Protein AF-A0A3C0R299-F1 (afdb_monomer)

Radius of gyration: 12.62 Å; Cα contacts (8 Å, |Δi|>4): 134; chains: 1; bounding box: 36×25×31 Å

Sequence (82 aa):
MDTEATAAYIRLRDSAVAHTEPLGSQKGFVMLDFDAEGNVVGIEVVGQQEFSIRELIKQVPVEASEAVLNQTRYVAADLQAA

Structure (mmCIF, N/CA/C/O backbone):
data_AF-A0A3C0R299-F1
#
_entry.id   AF-A0A3C0R299-F1
#
loop_
_atom_site.group_PDB
_atom_site.id
_atom_site.type_symbol
_atom_site.label_atom_id
_atom_site.label_alt_id
_atom_site.label_comp_id
_atom_site.label_asym_id
_atom_site.label_entity_id
_atom_site.label_seq_id
_atom_site.pdbx_PDB_ins_code
_atom_site.Cartn_x
_atom_site.Cartn_y
_atom_site.Cartn_z
_atom_site.occupancy
_atom_site.B_iso_or_equiv
_atom_site.auth_seq_id
_atom_site.auth_comp_id
_atom_site.auth_asym_id
_atom_site.auth_atom_id
_atom_site.pdbx_PDB_model_num
ATOM 1 N N . MET A 1 1 ? 23.808 6.313 14.536 1.00 42.66 1 MET A N 1
ATOM 2 C CA . MET A 1 1 ? 22.613 6.331 13.674 1.00 42.66 1 MET A CA 1
ATOM 3 C C . MET A 1 1 ? 21.729 5.232 14.215 1.00 42.66 1 MET A C 1
ATOM 5 O O . MET A 1 1 ? 22.164 4.094 14.168 1.00 42.66 1 MET A O 1
ATOM 9 N N . ASP A 1 2 ? 20.605 5.571 14.846 1.00 37.34 2 ASP A N 1
ATOM 10 C CA . ASP A 1 2 ? 19.617 4.579 15.292 1.00 37.34 2 ASP A CA 1
ATOM 11 C C . ASP A 1 2 ? 19.027 3.909 14.046 1.00 37.34 2 ASP A C 1
ATOM 13 O O . ASP A 1 2 ? 18.364 4.567 13.247 1.00 37.34 2 ASP A O 1
ATOM 17 N N . THR A 1 3 ? 19.355 2.638 13.816 1.00 48.25 3 THR A N 1
ATOM 18 C CA . THR A 1 3 ? 19.055 1.915 12.565 1.00 48.25 3 THR A CA 1
ATOM 19 C C . THR A 1 3 ? 17.884 0.950 12.722 1.00 48.25 3 THR A C 1
ATOM 21 O O . THR A 1 3 ? 17.933 -0.167 12.229 1.00 48.25 3 THR A O 1
ATOM 24 N N . GLU A 1 4 ? 16.808 1.371 13.382 1.00 54.97 4 GLU A N 1
ATOM 25 C CA . GLU A 1 4 ? 15.562 0.592 13.399 1.00 54.97 4 GLU A CA 1
ATOM 26 C C . GLU A 1 4 ? 14.364 1.508 13.137 1.00 54.97 4 GLU A C 1
ATOM 28 O O . GLU A 1 4 ? 13.437 1.632 13.933 1.00 54.97 4 GLU A O 1
ATOM 33 N N . ALA A 1 5 ? 14.377 2.195 11.992 1.00 58.91 5 ALA A N 1
ATOM 34 C CA . ALA A 1 5 ? 13.121 2.679 11.444 1.00 58.91 5 ALA A CA 1
ATOM 35 C C . ALA A 1 5 ? 12.332 1.449 10.976 1.00 58.91 5 ALA A C 1
ATOM 37 O O . ALA A 1 5 ? 12.641 0.872 9.935 1.00 58.91 5 ALA A O 1
ATOM 38 N N . THR A 1 6 ? 11.338 1.029 11.760 1.00 66.75 6 THR A N 1
ATOM 39 C CA . THR A 1 6 ? 10.428 -0.050 11.366 1.00 66.75 6 THR A CA 1
ATOM 40 C C . THR A 1 6 ? 9.753 0.336 10.055 1.00 66.75 6 THR A C 1
ATOM 42 O O . THR A 1 6 ? 9.077 1.368 9.978 1.00 66.75 6 THR A O 1
ATOM 45 N N . ALA A 1 7 ? 9.979 -0.476 9.025 1.00 75.00 7 ALA A N 1
ATOM 46 C CA . ALA A 1 7 ? 9.410 -0.304 7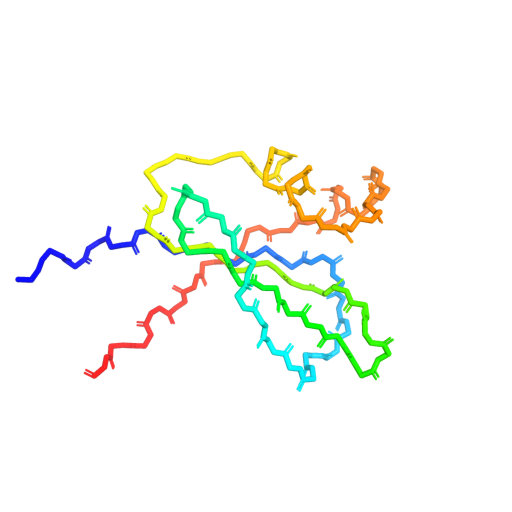.701 1.00 75.00 7 ALA A CA 1
ATOM 47 C C . ALA A 1 7 ? 8.457 -1.461 7.397 1.00 75.00 7 ALA A C 1
ATOM 49 O O . ALA A 1 7 ? 8.747 -2.622 7.687 1.00 75.00 7 ALA A O 1
ATOM 50 N N . ALA A 1 8 ? 7.312 -1.137 6.814 1.00 78.06 8 ALA A N 1
ATOM 51 C CA . ALA A 1 8 ? 6.287 -2.092 6.445 1.00 78.06 8 ALA A CA 1
ATOM 52 C C . ALA A 1 8 ? 5.804 -1.805 5.033 1.00 78.06 8 ALA A C 1
ATOM 54 O O . ALA A 1 8 ? 5.471 -0.663 4.715 1.00 78.06 8 ALA A O 1
ATOM 55 N N . TYR A 1 9 ? 5.708 -2.854 4.222 1.00 83.56 9 TYR A N 1
ATOM 56 C CA . TYR A 1 9 ? 5.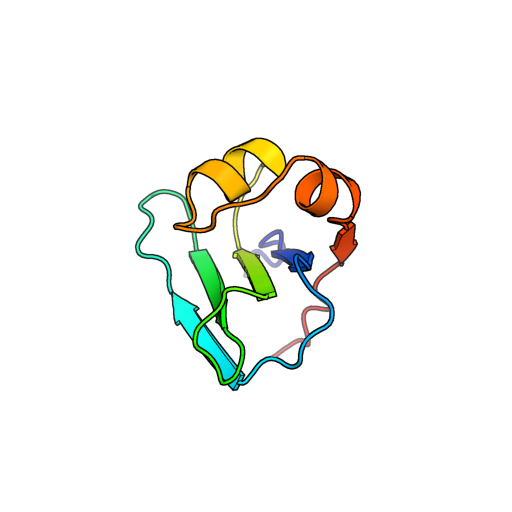023 -2.782 2.946 1.00 83.56 9 TYR A CA 1
ATOM 57 C C . TYR A 1 9 ? 3.722 -3.573 2.995 1.00 83.56 9 TYR A C 1
ATOM 59 O O . TYR A 1 9 ? 3.681 -4.731 3.417 1.00 83.56 9 TYR A O 1
ATOM 67 N N . ILE A 1 10 ? 2.641 -2.933 2.567 1.00 85.06 10 ILE A N 1
ATOM 68 C CA . ILE A 1 10 ? 1.300 -3.501 2.532 1.00 85.06 10 ILE A CA 1
ATOM 69 C C . ILE A 1 10 ? 0.867 -3.553 1.073 1.00 85.06 10 ILE A C 1
ATOM 71 O O . ILE A 1 10 ? 0.585 -2.528 0.456 1.00 85.06 10 ILE A O 1
ATOM 75 N N . ARG A 1 11 ? 0.789 -4.765 0.523 1.00 87.12 11 ARG A N 1
ATOM 76 C CA . ARG A 1 11 ? 0.339 -4.990 -0.855 1.00 87.12 11 ARG A CA 1
ATOM 77 C C . ARG A 1 11 ? -1.184 -5.096 -0.897 1.00 87.12 11 ARG A C 1
ATOM 79 O O . ARG A 1 11 ? -1.735 -5.996 -0.267 1.00 87.12 11 ARG A O 1
ATOM 86 N N . LEU A 1 12 ? -1.845 -4.212 -1.646 1.00 85.25 12 LEU A N 1
ATOM 87 C CA . LEU A 1 12 ? -3.306 -4.206 -1.809 1.00 85.25 12 LEU A CA 1
ATOM 88 C C . LEU A 1 12 ? -3.763 -4.979 -3.052 1.00 85.25 12 LEU A C 1
ATOM 90 O O . LEU A 1 12 ? -4.842 -5.566 -3.053 1.00 85.25 12 LEU A O 1
ATOM 94 N N . ARG A 1 13 ? -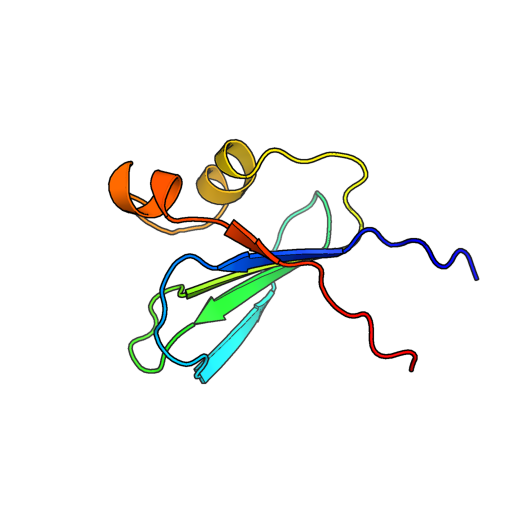2.976 -4.933 -4.132 1.00 83.62 13 ARG A N 1
ATOM 95 C CA . ARG A 1 13 ? -3.305 -5.517 -5.444 1.00 83.62 13 ARG A CA 1
ATOM 96 C C . ARG A 1 13 ? -2.046 -6.077 -6.091 1.00 83.62 13 ARG A C 1
ATOM 98 O O . ARG A 1 13 ? -0.965 -5.574 -5.828 1.00 83.62 13 ARG A O 1
ATOM 105 N N . ASP A 1 14 ? -2.170 -7.065 -6.974 1.00 84.88 14 ASP A N 1
ATOM 106 C CA . ASP A 1 14 ? -1.010 -7.667 -7.654 1.00 84.88 14 ASP A CA 1
ATOM 107 C C . ASP A 1 14 ? -0.537 -6.908 -8.915 1.00 84.88 14 ASP A C 1
ATOM 109 O O . ASP A 1 14 ? 0.468 -7.294 -9.511 1.00 84.88 14 ASP A O 1
ATOM 113 N N . SER A 1 15 ? -1.175 -5.796 -9.295 1.00 87.94 15 SER A N 1
ATOM 114 C CA . SER A 1 15 ? -0.784 -4.968 -10.449 1.00 87.94 15 SER A CA 1
ATOM 115 C C . SER A 1 15 ? 0.562 -4.250 -10.267 1.00 87.94 15 SER A C 1
ATOM 117 O O . SER A 1 15 ? 0.963 -3.894 -9.160 1.00 87.94 15 SER A O 1
ATOM 119 N N . ALA A 1 16 ? 1.298 -4.046 -11.363 1.00 91.00 16 ALA A N 1
ATOM 120 C CA . ALA A 1 16 ? 2.623 -3.425 -11.329 1.00 91.00 16 ALA A CA 1
ATOM 121 C C . ALA A 1 16 ? 2.580 -1.975 -10.810 1.00 91.00 16 ALA A C 1
ATOM 123 O O . ALA A 1 16 ? 1.663 -1.223 -11.137 1.00 91.00 16 ALA A O 1
ATOM 124 N N . VAL A 1 17 ? 3.602 -1.592 -10.038 1.00 92.94 17 VAL A N 1
ATOM 125 C CA . VAL A 1 17 ? 3.801 -0.206 -9.590 1.00 92.94 17 VAL A CA 1
ATOM 126 C C . VAL A 1 17 ? 4.311 0.625 -10.767 1.00 92.94 17 VAL A C 1
ATOM 128 O O . VAL A 1 17 ? 5.299 0.261 -11.404 1.00 92.94 17 VAL A O 1
ATOM 131 N N . ALA A 1 18 ? 3.628 1.728 -11.060 1.00 95.69 18 ALA A N 1
ATOM 132 C CA . ALA A 1 18 ? 4.009 2.704 -12.074 1.00 95.69 18 ALA A CA 1
ATOM 133 C C . ALA A 1 18 ? 4.713 3.926 -11.467 1.00 95.69 18 ALA A C 1
ATOM 135 O O . ALA A 1 18 ? 5.669 4.425 -12.055 1.00 95.69 18 ALA A O 1
ATOM 136 N N . HIS A 1 19 ? 4.251 4.409 -10.311 1.00 93.75 19 HIS A N 1
ATOM 137 C CA . HIS A 1 19 ? 4.881 5.501 -9.563 1.00 93.75 19 HIS A CA 1
ATOM 138 C C . HIS A 1 19 ? 4.475 5.465 -8.083 1.00 93.75 19 HIS A C 1
ATOM 140 O O . HIS A 1 19 ? 3.517 4.783 -7.719 1.00 93.75 19 HIS A O 1
ATOM 146 N N . THR A 1 20 ? 5.200 6.218 -7.254 1.00 92.12 20 THR A N 1
ATOM 147 C CA . THR A 1 20 ? 5.024 6.270 -5.797 1.00 92.12 20 THR A CA 1
ATOM 148 C C . THR A 1 20 ? 4.971 7.725 -5.332 1.00 92.12 20 THR A C 1
ATOM 150 O O . THR A 1 20 ? 5.804 8.533 -5.748 1.00 92.12 20 THR A O 1
ATOM 153 N N . GLU A 1 21 ? 4.023 8.069 -4.456 1.00 90.62 21 GLU A N 1
ATOM 154 C CA . GLU A 1 21 ? 3.855 9.434 -3.937 1.00 90.62 21 GLU A CA 1
ATOM 155 C C . GLU A 1 21 ? 3.748 9.467 -2.404 1.00 90.62 21 GLU A C 1
ATOM 157 O O . GLU A 1 21 ? 3.128 8.581 -1.809 1.00 90.62 21 GLU A O 1
ATOM 162 N N . PRO A 1 22 ? 4.315 10.486 -1.730 1.00 87.06 22 PRO A N 1
ATOM 163 C CA . PRO A 1 22 ? 4.149 10.649 -0.294 1.00 87.06 22 PRO A CA 1
ATOM 164 C C . PRO A 1 22 ? 2.713 11.053 0.042 1.00 87.06 22 PRO A C 1
ATOM 166 O O . PRO A 1 22 ? 2.209 12.080 -0.416 1.00 87.06 22 PRO A O 1
ATOM 169 N N . LEU A 1 23 ? 2.073 10.294 0.929 1.00 82.25 23 LEU A N 1
ATOM 170 C CA . LEU A 1 23 ? 0.836 10.721 1.558 1.00 82.25 23 LEU A CA 1
ATOM 171 C C . LEU A 1 23 ? 1.196 11.665 2.701 1.00 82.25 23 LEU A C 1
ATOM 173 O O . LEU A 1 23 ? 1.762 11.243 3.710 1.00 82.25 23 LEU A O 1
ATOM 177 N N . GLY A 1 24 ? 0.878 12.949 2.535 1.00 65.00 24 GLY A N 1
ATOM 178 C CA . GLY A 1 24 ? 1.126 13.992 3.530 1.00 65.00 24 GLY A CA 1
ATOM 179 C C . GLY A 1 24 ? 0.424 13.700 4.857 1.00 65.00 24 GLY A C 1
ATOM 180 O O . GLY A 1 24 ? -0.682 14.171 5.103 1.00 65.00 24 GLY A O 1
ATOM 181 N N . SER A 1 25 ? 1.068 12.918 5.720 1.00 60.09 25 SER A N 1
ATOM 182 C CA . SER A 1 25 ? 0.580 12.541 7.043 1.00 60.09 25 SER A CA 1
ATOM 183 C C . SER A 1 25 ? 1.456 13.193 8.113 1.00 60.09 25 SER A C 1
ATOM 185 O O . SER A 1 25 ? 2.677 13.250 7.991 1.00 60.09 25 SER A O 1
ATOM 187 N N . GLN A 1 26 ? 0.842 13.670 9.200 1.00 57.44 26 GLN A N 1
ATOM 188 C CA . GLN A 1 26 ? 1.579 14.193 10.359 1.00 57.44 26 GLN A CA 1
ATOM 189 C C . GLN A 1 26 ? 2.194 13.081 11.233 1.00 57.44 26 GLN A C 1
ATOM 191 O O . GLN A 1 26 ? 2.909 13.384 12.186 1.00 57.44 26 GLN A O 1
ATOM 196 N N . LYS A 1 27 ? 1.902 11.800 10.960 1.00 54.50 27 LYS A N 1
ATOM 197 C CA . LYS A 1 27 ? 2.222 10.659 11.835 1.00 54.50 27 LYS A CA 1
ATOM 198 C C . LYS A 1 27 ? 3.139 9.633 11.162 1.00 54.50 27 LYS A C 1
ATOM 200 O O . LYS A 1 27 ? 2.883 8.440 11.227 1.00 54.50 27 LYS A O 1
ATOM 205 N N . GLY A 1 28 ? 4.222 10.098 10.548 1.00 62.31 28 GLY A N 1
ATOM 206 C CA . GLY A 1 28 ? 5.233 9.241 9.919 1.00 62.31 28 GLY A CA 1
ATOM 207 C C . GLY A 1 28 ? 5.187 9.271 8.394 1.00 62.31 28 GLY A C 1
ATOM 208 O O . GLY A 1 28 ? 4.306 9.895 7.794 1.00 62.31 28 GLY A O 1
ATOM 209 N N . PHE A 1 29 ? 6.171 8.615 7.779 1.00 74.06 29 PHE A N 1
ATOM 210 C CA . PHE A 1 29 ? 6.319 8.569 6.329 1.00 74.06 29 PHE A CA 1
ATOM 211 C C . PHE A 1 29 ? 5.438 7.456 5.776 1.00 74.06 29 PHE A C 1
ATOM 213 O O . PHE A 1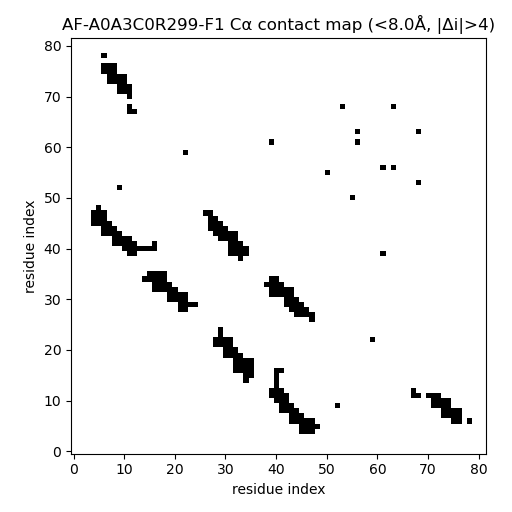 29 ? 5.725 6.275 5.968 1.00 74.06 29 PHE A O 1
ATOM 220 N N . VAL A 1 30 ? 4.345 7.852 5.128 1.00 82.00 30 VAL A N 1
ATOM 221 C CA . VAL A 1 30 ? 3.484 6.949 4.367 1.00 82.00 30 VAL A CA 1
ATOM 222 C C . VAL A 1 30 ? 3.668 7.280 2.895 1.00 82.00 30 VAL A C 1
ATOM 224 O O . VAL A 1 30 ? 3.504 8.436 2.507 1.00 82.00 30 VAL A O 1
ATOM 227 N N . MET A 1 31 ? 3.997 6.281 2.086 1.00 87.81 31 MET A N 1
ATOM 228 C CA . MET A 1 31 ? 4.036 6.390 0.630 1.00 87.81 31 MET A CA 1
ATOM 229 C C . MET A 1 31 ? 2.940 5.512 0.033 1.00 87.81 31 MET A C 1
ATOM 231 O O . MET A 1 31 ? 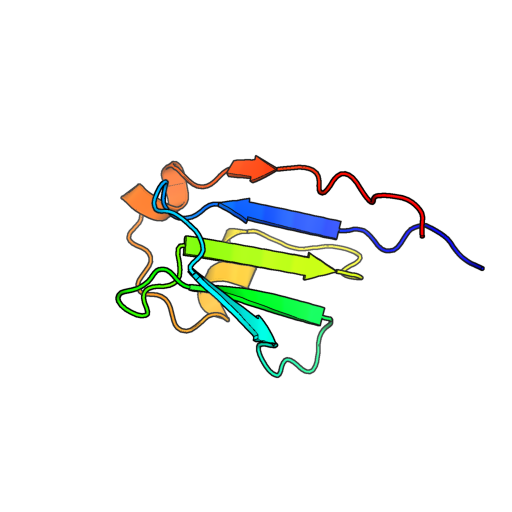2.619 4.450 0.572 1.00 87.81 31 MET A O 1
ATOM 235 N N . LEU A 1 32 ? 2.357 5.962 -1.070 1.00 89.81 32 LEU A N 1
ATOM 236 C CA . LEU A 1 32 ? 1.372 5.213 -1.837 1.00 89.81 32 LEU A CA 1
ATOM 237 C C . LEU A 1 32 ? 1.970 4.827 -3.176 1.00 89.81 32 LEU A C 1
ATOM 239 O O . LEU A 1 32 ? 2.454 5.692 -3.901 1.00 89.81 32 LEU A O 1
ATOM 243 N N . ASP A 1 33 ? 1.875 3.546 -3.506 1.00 91.31 33 ASP A N 1
ATOM 244 C CA . ASP A 1 33 ? 2.207 3.036 -4.828 1.00 91.31 33 ASP A CA 1
ATOM 245 C C . ASP A 1 33 ? 0.967 3.027 -5.701 1.00 91.31 33 ASP A C 1
ATOM 247 O O . ASP A 1 33 ? -0.067 2.477 -5.310 1.00 91.31 33 ASP A O 1
ATOM 251 N N . PHE A 1 34 ? 1.103 3.540 -6.915 1.00 91.44 34 PHE A N 1
ATOM 252 C CA . PHE A 1 34 ? 0.043 3.597 -7.906 1.00 91.44 34 PHE A CA 1
ATOM 253 C C . PHE A 1 34 ? 0.378 2.735 -9.118 1.00 91.44 34 PHE A C 1
ATOM 255 O O . PHE A 1 34 ? 1.533 2.674 -9.545 1.00 91.44 34 PHE A O 1
ATOM 262 N N . ASP A 1 3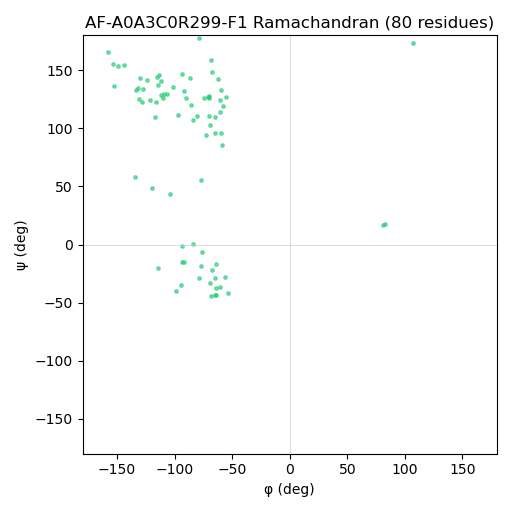5 ? -0.629 2.093 -9.706 1.00 93.44 35 ASP A N 1
ATOM 263 C CA . ASP A 1 35 ? -0.509 1.509 -11.043 1.00 93.44 35 ASP A CA 1
ATOM 264 C C . ASP A 1 35 ? -0.636 2.567 -12.151 1.00 93.44 35 ASP A C 1
ATOM 266 O O . ASP A 1 35 ? -0.836 3.759 -11.907 1.00 93.44 35 ASP A O 1
ATOM 270 N N . ALA A 1 36 ? -0.486 2.127 -13.402 1.00 93.75 36 ALA A N 1
ATOM 271 C CA . ALA A 1 36 ? -0.546 2.995 -14.578 1.00 93.75 36 ALA A CA 1
ATOM 272 C C . ALA A 1 36 ? -1.923 3.652 -14.789 1.00 93.75 36 ALA A C 1
ATOM 274 O O . ALA A 1 36 ? -2.025 4.620 -15.540 1.00 93.75 36 ALA A O 1
ATOM 275 N N . GLU A 1 37 ? -2.970 3.137 -14.141 1.00 93.38 37 GLU A N 1
ATOM 276 C CA . GLU A 1 37 ? -4.328 3.683 -14.184 1.00 93.38 37 GLU A CA 1
ATOM 277 C C . GLU A 1 37 ? -4.594 4.660 -13.025 1.00 93.38 37 GLU A C 1
ATOM 279 O O . GLU A 1 37 ? -5.674 5.243 -12.943 1.00 93.38 37 GLU A O 1
ATOM 284 N N . GLY A 1 38 ? -3.612 4.872 -12.141 1.00 89.00 38 GLY A N 1
ATOM 285 C CA . GLY A 1 38 ? -3.733 5.752 -10.981 1.00 89.00 38 GLY A CA 1
ATOM 286 C C . GLY A 1 38 ? -4.443 5.103 -9.795 1.00 89.00 38 GLY A C 1
ATOM 287 O O . GLY A 1 38 ? -4.872 5.807 -8.882 1.00 89.00 38 GLY A O 1
ATOM 288 N N . ASN A 1 39 ? -4.576 3.775 -9.769 1.00 90.19 39 ASN A N 1
ATOM 289 C CA . ASN A 1 39 ? -5.103 3.092 -8.598 1.00 90.19 39 ASN A CA 1
ATOM 290 C C . ASN A 1 39 ? -3.996 2.776 -7.598 1.00 90.19 39 ASN A C 1
ATOM 292 O O . ASN A 1 39 ? -2.921 2.328 -7.987 1.00 90.19 39 ASN A O 1
ATOM 296 N N . VAL A 1 40 ? -4.295 2.876 -6.302 1.00 89.12 40 VAL A N 1
ATOM 297 C CA . VAL A 1 40 ? -3.349 2.453 -5.263 1.00 89.12 40 VAL A CA 1
ATOM 298 C C . VAL A 1 40 ? -3.224 0.928 -5.230 1.00 89.12 40 VAL A C 1
ATOM 300 O O . VAL A 1 40 ? -4.214 0.203 -5.085 1.00 89.12 40 VAL A O 1
ATOM 303 N N . VAL A 1 41 ? -1.988 0.447 -5.318 1.00 90.88 41 VAL A N 1
ATOM 304 C CA . VAL A 1 41 ? -1.625 -0.978 -5.306 1.00 90.88 41 VAL A CA 1
ATOM 305 C C . VAL A 1 41 ? -0.815 -1.380 -4.080 1.00 90.88 41 VAL A C 1
ATOM 307 O O . VAL A 1 41 ? -0.784 -2.562 -3.727 1.00 90.88 41 VAL A O 1
ATOM 310 N N . GLY A 1 42 ? -0.193 -0.414 -3.408 1.00 89.19 42 GLY A N 1
ATOM 311 C CA . GLY A 1 42 ? 0.665 -0.642 -2.255 1.00 89.19 42 GLY A CA 1
ATOM 312 C C . GLY A 1 42 ? 0.715 0.561 -1.323 1.00 89.19 42 GLY A C 1
ATOM 313 O O . GLY A 1 42 ? 0.451 1.692 -1.728 1.00 89.19 42 GLY A O 1
ATOM 314 N N . ILE A 1 43 ? 1.025 0.292 -0.059 1.00 87.56 43 ILE A N 1
ATOM 315 C CA . ILE A 1 43 ? 1.268 1.305 0.967 1.00 87.56 43 ILE A CA 1
ATOM 316 C C . ILE A 1 43 ? 2.610 0.973 1.613 1.00 87.56 43 ILE A C 1
ATOM 318 O O . ILE A 1 43 ? 2.782 -0.123 2.152 1.00 87.56 43 ILE A O 1
ATOM 322 N N . GLU A 1 44 ? 3.538 1.919 1.587 1.00 85.75 44 GLU A N 1
ATOM 323 C CA . GLU A 1 44 ? 4.788 1.849 2.338 1.00 85.75 44 GLU A CA 1
ATOM 324 C C . GLU A 1 44 ? 4.671 2.712 3.584 1.00 85.75 44 GLU A C 1
ATOM 326 O O . GLU A 1 44 ? 4.181 3.841 3.540 1.00 85.75 44 GLU A O 1
ATOM 331 N N . VAL A 1 45 ? 5.127 2.182 4.711 1.00 81.44 45 VAL A N 1
ATOM 332 C CA . VAL A 1 45 ? 5.096 2.879 5.991 1.00 81.44 45 VAL A CA 1
ATOM 333 C C . VAL A 1 45 ? 6.465 2.777 6.633 1.00 81.44 45 VAL A C 1
ATOM 335 O O . VAL A 1 45 ? 6.962 1.673 6.830 1.00 81.44 45 VAL A O 1
ATOM 338 N N . VAL A 1 46 ? 7.064 3.916 6.981 1.00 76.81 46 VAL A N 1
ATOM 339 C CA . VAL A 1 46 ? 8.395 3.986 7.598 1.00 76.81 46 VAL A CA 1
ATOM 340 C C . VAL A 1 46 ? 8.353 4.809 8.884 1.00 76.81 46 VAL A C 1
ATOM 342 O O . VAL A 1 46 ? 7.805 5.914 8.927 1.00 76.81 46 VAL A O 1
ATOM 345 N N . GLY A 1 47 ? 8.975 4.275 9.939 1.00 67.75 47 GLY A N 1
ATOM 346 C CA . GLY A 1 47 ? 9.205 4.981 11.203 1.00 67.75 47 GLY A CA 1
ATOM 347 C C . GLY A 1 47 ? 8.019 4.975 12.172 1.00 67.75 47 GLY A C 1
ATOM 348 O O . GLY A 1 47 ? 7.980 5.796 13.087 1.00 67.75 47 GLY A O 1
ATOM 349 N N . GLN A 1 48 ? 7.052 4.071 11.994 1.00 65.81 48 GLN A N 1
ATOM 350 C CA . GLN A 1 48 ? 5.943 3.882 12.937 1.00 65.81 48 GLN A CA 1
ATOM 351 C C . GLN A 1 48 ? 6.321 2.831 13.988 1.00 65.81 48 GLN A C 1
ATOM 353 O O . GLN A 1 48 ? 6.700 1.717 13.633 1.00 65.81 48 GLN A O 1
ATOM 358 N N . GLN A 1 49 ? 6.209 3.173 15.278 1.00 58.12 49 GLN A N 1
ATOM 359 C CA . GLN A 1 49 ? 6.487 2.231 16.378 1.00 58.12 49 GLN A CA 1
ATOM 360 C C . GLN A 1 49 ? 5.433 1.121 16.474 1.00 58.12 49 GLN A C 1
ATOM 362 O O . GLN A 1 49 ? 5.756 -0.008 16.828 1.00 58.12 49 GLN A O 1
ATOM 367 N N . GLU A 1 50 ? 4.181 1.434 16.144 1.00 64.25 50 GLU A N 1
ATOM 368 C CA . GLU A 1 50 ? 3.061 0.500 16.172 1.00 64.25 50 GLU A CA 1
ATOM 369 C C . GLU A 1 50 ? 2.019 0.940 15.139 1.00 64.25 50 GLU A C 1
ATOM 371 O O . GLU A 1 50 ? 1.709 2.128 15.029 1.00 64.25 50 GLU A O 1
ATOM 376 N N . PHE A 1 51 ? 1.471 -0.003 14.371 1.00 70.88 51 PHE A N 1
ATOM 377 C CA . PHE A 1 51 ? 0.386 0.280 13.437 1.00 70.88 51 PHE A CA 1
ATOM 378 C C . PHE A 1 51 ? -0.544 -0.924 13.269 1.00 70.88 51 PHE A C 1
ATOM 380 O O . PHE A 1 51 ? -0.146 -2.080 13.390 1.00 70.88 51 PHE A O 1
ATOM 387 N N . SER A 1 52 ? -1.797 -0.637 12.919 1.00 73.44 52 SER A N 1
ATOM 388 C CA . SER A 1 52 ? -2.756 -1.627 12.431 1.00 73.44 52 SER A CA 1
ATOM 389 C C . SER A 1 52 ? -2.946 -1.422 10.935 1.00 73.44 52 SER A C 1
ATOM 391 O O . SER A 1 52 ? -3.246 -0.310 10.503 1.00 73.44 52 SER A O 1
ATOM 393 N N . ILE A 1 53 ? -2.835 -2.493 10.144 1.00 73.88 53 ILE A N 1
ATOM 394 C CA . ILE A 1 53 ? -3.104 -2.460 8.694 1.00 73.88 53 ILE A CA 1
ATOM 395 C C . ILE A 1 53 ? -4.500 -1.877 8.425 1.00 73.88 53 ILE A C 1
ATOM 397 O O . ILE A 1 53 ? -4.663 -1.031 7.550 1.00 73.88 53 ILE A O 1
ATOM 401 N N . ARG A 1 54 ? -5.499 -2.257 9.235 1.00 74.38 54 ARG A N 1
ATOM 402 C CA . ARG A 1 54 ? -6.869 -1.736 9.114 1.00 74.38 54 ARG A CA 1
ATOM 403 C C . ARG A 1 54 ? -6.947 -0.232 9.385 1.00 74.38 54 ARG A C 1
ATOM 405 O O . ARG A 1 54 ? -7.703 0.458 8.712 1.00 74.38 54 ARG A O 1
ATOM 412 N N . GLU A 1 55 ? -6.176 0.285 10.340 1.00 74.50 55 GLU A N 1
ATOM 413 C CA . GLU A 1 55 ? -6.166 1.722 10.653 1.00 74.50 55 GLU A CA 1
ATOM 414 C C . GLU A 1 55 ? -5.341 2.544 9.656 1.00 74.50 55 GLU A C 1
ATOM 416 O O . GLU A 1 55 ? -5.667 3.704 9.412 1.00 74.50 55 GLU A O 1
ATOM 421 N N . LEU A 1 56 ? -4.309 1.958 9.044 1.00 73.31 56 LEU A N 1
ATOM 422 C CA . LEU A 1 56 ? -3.562 2.593 7.956 1.00 73.31 56 LEU A CA 1
ATOM 423 C C . LEU A 1 56 ? -4.416 2.718 6.698 1.00 73.31 56 LEU A C 1
ATOM 425 O O . LEU A 1 56 ? -4.457 3.780 6.086 1.00 73.31 56 LEU A O 1
ATOM 429 N N . ILE A 1 57 ? -5.152 1.663 6.344 1.00 73.38 57 ILE A N 1
ATOM 430 C CA . ILE A 1 57 ? -5.974 1.666 5.131 1.00 73.38 57 ILE A CA 1
ATOM 431 C C . ILE A 1 57 ? -7.107 2.704 5.211 1.00 73.38 57 ILE A C 1
ATOM 433 O O . ILE A 1 57 ? -7.479 3.288 4.202 1.00 73.38 57 ILE A O 1
ATOM 437 N N . LYS A 1 58 ? -7.605 3.026 6.412 1.00 71.31 58 LYS A N 1
ATOM 438 C CA . LYS A 1 58 ? -8.571 4.125 6.609 1.00 71.31 58 LYS A CA 1
ATOM 439 C C . LYS A 1 58 ? -7.995 5.521 6.344 1.00 71.31 58 LYS A C 1
ATOM 441 O O . LYS A 1 58 ? -8.764 6.459 6.162 1.00 71.31 58 LYS A O 1
ATOM 446 N N . GLN A 1 59 ? -6.675 5.682 6.407 1.00 68.69 59 GLN A N 1
ATOM 447 C CA . GLN A 1 59 ? -6.002 6.976 6.246 1.00 68.69 59 GLN A CA 1
ATOM 448 C C . GLN A 1 59 ? -5.595 7.250 4.798 1.00 68.69 59 GLN A C 1
ATOM 450 O O . GLN A 1 59 ? -5.293 8.393 4.460 1.00 68.69 59 GLN A O 1
ATOM 455 N N . VAL A 1 60 ? -5.591 6.223 3.948 1.00 68.00 60 VAL A N 1
ATOM 456 C CA . VAL A 1 60 ? -5.279 6.351 2.525 1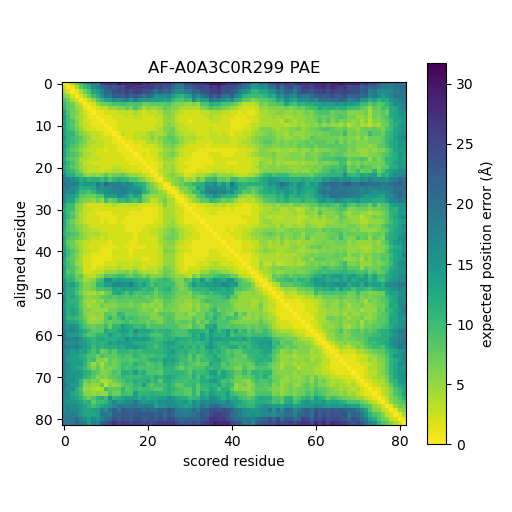.00 68.00 60 VAL A CA 1
ATOM 457 C C . VAL A 1 60 ? -6.578 6.529 1.725 1.00 68.00 60 VAL A C 1
ATOM 459 O O . VAL A 1 60 ? -7.607 5.965 2.099 1.00 68.00 60 VAL A O 1
ATOM 462 N N . PRO A 1 61 ? -6.573 7.292 0.619 1.00 66.31 61 PRO A N 1
ATOM 463 C CA . PRO A 1 61 ? -7.755 7.527 -0.211 1.00 66.31 61 PRO A CA 1
ATOM 464 C C . PRO A 1 61 ? -8.061 6.313 -1.107 1.00 66.31 61 PRO A C 1
ATOM 466 O O . PRO A 1 61 ? -8.113 6.420 -2.329 1.00 66.31 61 PRO A O 1
ATOM 469 N N . VAL A 1 62 ? -8.224 5.134 -0.505 1.00 67.81 62 VAL A N 1
ATOM 470 C CA . VAL A 1 62 ? -8.484 3.876 -1.209 1.00 67.81 62 VAL A CA 1
ATOM 471 C C . VAL A 1 62 ? -9.795 3.288 -0.721 1.00 67.81 62 VAL A C 1
ATOM 473 O O . VAL A 1 62 ? -9.958 3.000 0.463 1.00 67.81 62 VAL A O 1
ATOM 476 N N . GLU A 1 63 ? -10.717 3.033 -1.647 1.00 68.12 63 GLU A N 1
ATOM 477 C CA . GLU A 1 63 ? -11.856 2.162 -1.371 1.00 68.12 63 GLU A CA 1
ATOM 478 C C . GLU A 1 63 ? -11.363 0.709 -1.299 1.00 68.12 63 GLU A C 1
ATOM 480 O O . GLU A 1 63 ? -11.198 0.022 -2.310 1.00 68.12 63 GLU A O 1
ATOM 485 N N . ALA A 1 64 ? -11.069 0.243 -0.085 1.00 66.25 64 ALA A N 1
ATOM 486 C CA . ALA A 1 64 ? -10.708 -1.144 0.177 1.00 66.25 64 ALA A CA 1
ATOM 487 C C . ALA A 1 64 ? -11.944 -1.918 0.650 1.00 66.25 64 ALA A C 1
ATOM 489 O O . ALA A 1 64 ? -12.456 -1.697 1.748 1.00 66.25 64 ALA A O 1
ATOM 490 N N . SER A 1 65 ? -12.430 -2.846 -0.176 1.00 71.88 65 SER A N 1
ATOM 491 C CA . SER A 1 65 ? -13.460 -3.793 0.255 1.00 71.88 65 SER A CA 1
ATOM 492 C C . SER A 1 65 ? -12.893 -4.767 1.295 1.00 71.88 65 SER A C 1
ATOM 494 O O . SER A 1 65 ? -11.688 -5.013 1.330 1.00 71.88 65 SER A O 1
ATOM 496 N N . GLU A 1 66 ? -13.747 -5.399 2.108 1.00 75.25 66 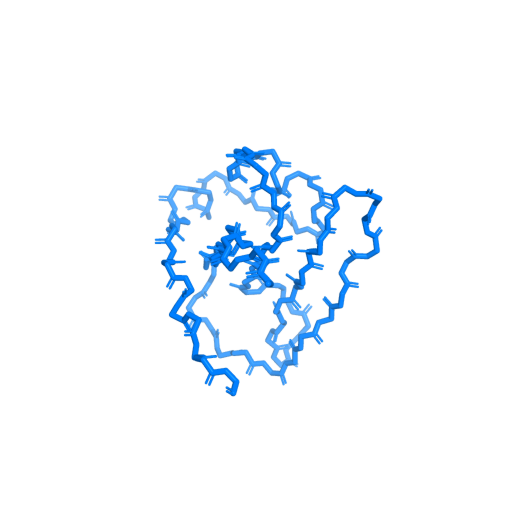GLU A N 1
ATOM 497 C CA . GLU A 1 66 ? -13.295 -6.449 3.042 1.00 75.25 66 GLU A CA 1
ATOM 498 C C . GLU A 1 66 ? -12.559 -7.593 2.320 1.00 75.25 66 GLU A C 1
ATOM 500 O O . GLU A 1 66 ? -11.659 -8.201 2.888 1.00 75.25 66 GLU A O 1
ATOM 505 N N . ALA A 1 67 ? -12.873 -7.860 1.046 1.00 72.75 67 ALA A N 1
ATOM 506 C CA . ALA A 1 67 ? -12.131 -8.830 0.244 1.00 72.75 67 ALA A CA 1
ATOM 507 C C . ALA A 1 67 ? -10.672 -8.395 0.013 1.00 72.75 67 ALA A C 1
ATOM 509 O O . ALA A 1 67 ? -9.769 -9.211 0.177 1.00 72.75 67 ALA A O 1
ATOM 510 N N . VAL A 1 68 ? -10.441 -7.115 -0.299 1.00 70.06 68 VAL A N 1
ATOM 511 C CA . VAL A 1 68 ? -9.091 -6.540 -0.434 1.00 70.06 68 VAL A CA 1
ATOM 512 C C . VAL A 1 68 ? -8.370 -6.560 0.914 1.00 70.06 68 VAL A C 1
ATOM 514 O O . VAL A 1 68 ? -7.229 -7.003 0.989 1.00 70.06 68 VAL A O 1
ATOM 517 N N . LEU A 1 69 ? -9.059 -6.184 1.998 1.00 73.12 69 LEU A N 1
ATOM 518 C CA . LEU A 1 69 ? -8.500 -6.207 3.356 1.00 73.12 69 LEU A CA 1
ATOM 519 C C . LEU A 1 69 ? -8.081 -7.616 3.809 1.00 73.12 69 LEU A C 1
ATOM 521 O O . LEU A 1 69 ? -7.070 -7.782 4.490 1.00 73.12 69 LEU A O 1
ATOM 525 N N . ASN A 1 70 ? -8.835 -8.641 3.418 1.00 73.31 70 ASN A N 1
ATOM 526 C CA . ASN A 1 70 ? -8.514 -10.033 3.738 1.00 73.31 70 ASN A CA 1
ATOM 527 C C . ASN A 1 70 ? -7.383 -10.606 2.872 1.00 73.31 70 ASN A C 1
ATOM 529 O O . ASN A 1 70 ? -6.795 -11.621 3.238 1.00 73.31 70 ASN A O 1
ATOM 533 N N . GLN A 1 71 ? -7.082 -9.978 1.734 1.00 69.94 71 GLN A N 1
ATOM 534 C CA . GLN A 1 71 ? -5.974 -10.359 0.854 1.00 69.94 71 GLN A CA 1
ATOM 535 C C . GLN A 1 71 ? -4.694 -9.573 1.145 1.00 69.94 71 GLN A C 1
ATOM 537 O O . GLN A 1 71 ? -3.614 -9.981 0.711 1.00 69.94 71 GLN A O 1
ATOM 542 N N . THR A 1 72 ? -4.789 -8.475 1.900 1.00 71.12 72 THR A N 1
ATOM 543 C CA . THR A 1 72 ? -3.616 -7.707 2.303 1.00 71.12 72 THR A CA 1
ATOM 544 C C . THR A 1 72 ? -2.640 -8.548 3.104 1.00 71.12 72 THR A C 1
ATOM 546 O O . THR A 1 72 ? -3.001 -9.216 4.073 1.00 71.12 72 THR A O 1
ATOM 549 N N . ARG A 1 73 ? -1.366 -8.442 2.735 1.00 68.44 73 ARG A N 1
ATOM 550 C CA . ARG A 1 73 ? -0.262 -9.084 3.443 1.00 68.44 73 ARG A CA 1
ATOM 551 C C . ARG A 1 73 ? 0.775 -8.055 3.852 1.00 68.44 73 ARG A C 1
ATOM 553 O O . ARG A 1 73 ? 1.079 -7.138 3.089 1.00 68.44 73 ARG A O 1
ATOM 560 N N . TYR A 1 74 ? 1.327 -8.254 5.043 1.00 68.81 74 TYR A N 1
ATOM 561 C CA . TYR A 1 74 ? 2.574 -7.619 5.435 1.00 68.81 74 TYR A CA 1
ATOM 562 C C . TYR A 1 74 ? 3.711 -8.240 4.626 1.00 68.81 74 TYR A C 1
ATOM 564 O O . TYR A 1 74 ? 3.868 -9.462 4.592 1.00 68.81 74 TYR A O 1
ATOM 572 N N . VAL A 1 75 ? 4.495 -7.389 3.984 1.00 64.62 75 VAL A N 1
ATOM 573 C CA . VAL A 1 75 ? 5.760 -7.746 3.363 1.00 64.62 75 VAL A CA 1
ATOM 574 C C . VAL A 1 75 ? 6.827 -6.965 4.116 1.00 64.62 75 VAL A C 1
ATOM 576 O O . VAL A 1 75 ? 6.743 -5.740 4.226 1.00 64.62 75 VAL A O 1
ATOM 579 N N . ALA A 1 76 ? 7.800 -7.678 4.682 1.00 60.81 76 ALA A N 1
ATOM 580 C CA . ALA A 1 76 ? 8.958 -7.026 5.271 1.00 60.81 76 ALA A CA 1
ATOM 581 C C . ALA A 1 76 ? 9.662 -6.241 4.163 1.00 60.81 76 ALA A C 1
ATOM 583 O O . ALA A 1 76 ? 9.981 -6.801 3.113 1.00 60.81 76 ALA A O 1
ATOM 584 N N . ALA A 1 77 ? 9.855 -4.944 4.381 1.00 60.12 77 ALA A N 1
ATOM 585 C CA . ALA A 1 77 ? 10.708 -4.171 3.503 1.00 60.12 77 ALA A CA 1
ATOM 586 C C . ALA A 1 77 ? 12.144 -4.635 3.768 1.00 60.12 77 ALA A C 1
ATOM 588 O O . ALA A 1 77 ? 12.677 -4.395 4.853 1.00 60.12 77 ALA A O 1
ATOM 589 N N . ASP A 1 78 ? 12.757 -5.325 2.806 1.00 56.56 78 ASP A N 1
ATOM 590 C CA . ASP A 1 78 ? 14.203 -5.517 2.820 1.00 56.56 78 ASP A CA 1
ATOM 591 C C . ASP A 1 78 ? 14.821 -4.129 2.650 1.00 56.56 78 ASP A C 1
ATOM 593 O O . ASP A 1 78 ? 14.912 -3.593 1.545 1.00 56.56 78 ASP A O 1
ATOM 597 N N . LEU A 1 79 ? 15.184 -3.509 3.774 1.00 50.50 79 LEU A N 1
ATOM 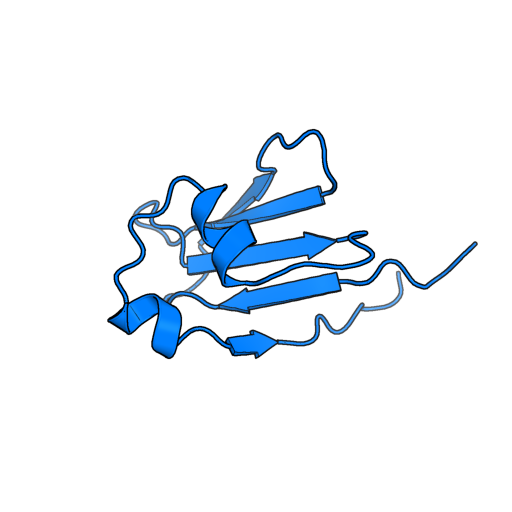598 C CA . LEU A 1 79 ? 15.995 -2.303 3.797 1.00 50.50 79 LEU A CA 1
ATOM 599 C C . LEU A 1 79 ? 17.320 -2.650 3.113 1.00 50.50 79 LEU A C 1
ATOM 601 O O . LEU A 1 79 ? 18.227 -3.201 3.738 1.00 50.50 79 LEU A O 1
ATOM 605 N N . GLN A 1 80 ? 17.439 -2.352 1.818 1.00 41.56 80 GLN A N 1
ATOM 606 C CA . GLN A 1 80 ? 18.750 -2.294 1.191 1.00 41.56 80 GLN A CA 1
ATOM 607 C C . GLN A 1 80 ? 19.537 -1.208 1.920 1.00 41.56 80 GLN A C 1
ATOM 609 O O . GLN A 1 80 ? 19.162 -0.035 1.905 1.00 41.56 80 GLN A O 1
ATOM 614 N N . ALA A 1 81 ? 20.590 -1.630 2.621 1.00 37.44 81 ALA A N 1
ATOM 615 C CA . ALA A 1 81 ? 21.527 -0.720 3.253 1.00 37.44 81 ALA A CA 1
ATOM 616 C C . ALA A 1 81 ? 22.078 0.240 2.187 1.00 37.44 81 ALA A C 1
ATOM 618 O O . ALA A 1 81 ? 22.524 -0.207 1.128 1.00 37.44 81 ALA A O 1
ATOM 619 N N . ALA A 1 82 ? 21.973 1.538 2.478 1.00 39.06 82 ALA A N 1
ATOM 620 C CA . ALA A 1 82 ? 22.475 2.629 1.647 1.00 39.06 82 ALA A CA 1
ATOM 621 C C . ALA A 1 82 ? 24.003 2.600 1.496 1.00 39.06 82 ALA A C 1
ATOM 623 O O . ALA A 1 82 ? 24.687 2.171 2.457 1.00 39.06 82 ALA A O 1
#

Mean predicted aligned error: 8.61 Å

Nearest PDB structures (foldseek):
  4k5r-assembly1_A-2  TM=3.953E-01  e=2.020E-01  Streptomyces argillaceus
  2v3b-assembly1_A  TM=5.063E-01  e=6.637E-01  Pseudomonas aeruginosa PAO1
  3na2-assembly3_B  TM=7.015E-01  e=3.725E+00  Leptospirillum rubarum
  7b28-assembly3_B  TM=3.527E-01  e=1.438E+00  Rhipicephalus pulchellus
  7b28-assembly4_C  TM=4.027E-01  e=2.315E+00  Rhipicephalus pulchellus

Secondary structure (DSSP, 8-state):
------EEEEE--SSPP-EEEEE--SSSEEEEEE-TTS-EEEEEEES-SS--HHHHHTTSS----HHHHHH-EEEE------

Foldseek 3Di:
DPPDFQKKKKFQAPADFPDKAFDPDPQFTWIFTAHPVRATGMIMTTRHPDDDPVVVVVSDPHPRDVVSVVVIDIDGPPPPDD

pLDDT: mean 73.57, std 14.65, range [37.34, 95.69]

Solvent-accessible surface area (backbone atoms only — not comparable to full-atom values): 5089 Å² total; per-residue (Å²): 130,90,89,73,65,44,49,42,29,37,44,57,48,93,66,63,75,64,51,74,47,76,48,95,52,97,80,44,53,34,34,37,26,19,28,87,86,70,46,77,23,33,38,39,38,38,57,50,96,74,86,51,72,73,64,52,50,72,73,45,102,57,97,69,52,72,70,41,62,72,63,44,42,87,40,82,57,82,76,74,80,128